Protein AF-F0YIX8-F1 (afdb_monomer)

Radius of gyration: 10.47 Å; Cα contacts (8 Å, |Δi|>4): 125; chains: 1; bounding box: 25×16×30 Å

Organism: Aureococcus anophagefferens (NCBI:txid44056)

Mean predicted aligned error: 2.78 Å

InterPro domains:
  IPR000938 CAP Gly-rich domain [PF01302] (2-55)
  IPR000938 CAP Gly-rich domain [PS00845] (11-42)
  IPR000938 CAP Gly-rich domain [PS50245] (11-53)
  IPR000938 CAP Gly-rich domain [SM01052] (1-56)
  IPR036859 CAP Gly-rich domain superfamily [G3DSA:2.30.30.190] (1-56)
  IPR036859 CAP Gly-rich domain superfamily [SSF74924] (3-55)

Nearest PDB structures (foldseek):
  2hkn-assembly1_A  TM=9.843E-01  e=7.808E-07  Homo sapiens
  2e3h-assembly1_A  TM=9.840E-01  e=7.334E-07  Homo sapiens
  2e4h-assembly1_A  TM=9.433E-01  e=8.312E-07  Homo sapiens
  2e3i-assembly1_A  TM=9.970E-01  e=2.126E-06  Homo sapiens
  2z0w-assembly1_A-2  TM=9.587E-01  e=1.997E-06  Homo sapiens

Sequence (56 aa):
RGRFGTVAYLGPVGYAQGEWCGIVLDEPAGKNDGSVKGKKYFECKPKHGLIVRSHE

Structure (mmCIF, N/CA/C/O backbone):
data_AF-F0YIX8-F1
#
_entry.id   AF-F0YIX8-F1
#
loop_
_atom_site.group_PDB
_atom_site.id
_atom_site.type_symbol
_atom_site.label_atom_id
_atom_site.label_alt_id
_atom_site.label_comp_id
_atom_site.l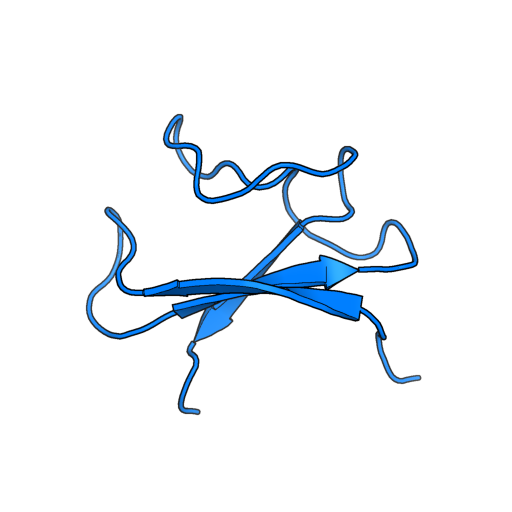abel_asym_id
_atom_site.label_entity_id
_atom_site.label_seq_id
_atom_site.pdbx_PDB_ins_code
_atom_site.Cartn_x
_atom_site.Cartn_y
_atom_site.Cartn_z
_atom_site.occupancy
_atom_site.B_iso_or_equiv
_atom_site.auth_seq_id
_atom_site.auth_comp_id
_atom_site.auth_asym_id
_atom_site.auth_atom_id
_atom_site.pdbx_PDB_model_num
ATOM 1 N N . ARG A 1 1 ? -1.621 5.476 -19.777 1.00 69.31 1 ARG A N 1
ATOM 2 C CA . ARG A 1 1 ? -1.231 4.071 -19.493 1.00 69.31 1 ARG A CA 1
ATOM 3 C C . ARG A 1 1 ? -1.879 3.663 -18.178 1.00 69.31 1 ARG A C 1
ATOM 5 O O . ARG A 1 1 ? -1.887 4.488 -17.272 1.00 69.31 1 ARG A O 1
ATOM 12 N N . GLY A 1 2 ? -2.456 2.464 -18.096 1.00 84.19 2 GLY A N 1
ATOM 13 C CA . GLY A 1 2 ? -2.970 1.927 -16.832 1.00 84.19 2 GLY A CA 1
ATOM 14 C C . GLY A 1 2 ? -1.828 1.530 -15.894 1.00 84.19 2 GLY A C 1
ATOM 15 O O . GLY A 1 2 ? -0.724 1.262 -16.363 1.00 84.19 2 GLY A O 1
ATOM 16 N N . ARG A 1 3 ? -2.091 1.524 -14.584 1.00 92.12 3 ARG A N 1
ATOM 17 C CA . ARG A 1 3 ? -1.219 0.904 -13.577 1.00 92.12 3 ARG A CA 1
ATOM 18 C C . ARG A 1 3 ? -1.875 -0.403 -13.156 1.00 92.12 3 ARG A C 1
ATOM 20 O O . ARG A 1 3 ? -3.037 -0.375 -12.757 1.00 92.12 3 ARG A O 1
ATOM 27 N N . PHE A 1 4 ? -1.146 -1.504 -13.271 1.00 96.31 4 PHE A N 1
ATOM 28 C CA . PHE A 1 4 ? -1.612 -2.834 -12.893 1.00 96.31 4 PHE A CA 1
ATOM 29 C C . PHE A 1 4 ? -1.035 -3.230 -11.533 1.00 96.31 4 PHE A C 1
ATOM 31 O O . PHE A 1 4 ? 0.006 -2.714 -11.109 1.00 96.31 4 PHE A O 1
ATOM 38 N N . GLY A 1 5 ? -1.765 -4.079 -10.820 1.00 97.06 5 GLY A N 1
ATOM 39 C CA . GLY A 1 5 ? -1.381 -4.540 -9.499 1.00 97.06 5 GLY A CA 1
ATOM 4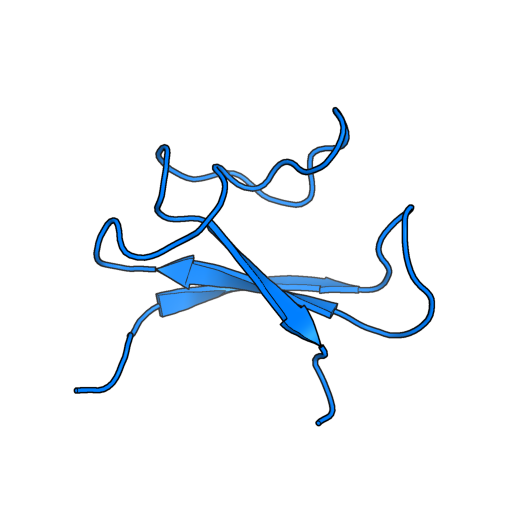0 C C . GLY A 1 5 ? -2.426 -5.451 -8.872 1.00 97.06 5 GLY A C 1
ATOM 41 O O . GLY A 1 5 ? -3.520 -5.641 -9.405 1.00 97.06 5 GLY A O 1
ATOM 42 N N . THR A 1 6 ? -2.077 -5.985 -7.708 1.00 98.44 6 THR A N 1
ATOM 43 C CA . THR A 1 6 ? -2.901 -6.924 -6.941 1.00 98.44 6 THR A CA 1
ATOM 44 C C . THR A 1 6 ? -3.474 -6.235 -5.709 1.00 98.44 6 THR A C 1
ATOM 46 O O . THR A 1 6 ? -2.753 -5.541 -4.988 1.00 98.44 6 THR A O 1
ATOM 49 N N . VAL A 1 7 ? -4.767 -6.432 -5.440 1.00 97.94 7 VAL A N 1
ATOM 50 C CA . VAL A 1 7 ? -5.390 -5.987 -4.185 1.00 97.94 7 VAL A CA 1
ATOM 51 C C . VAL A 1 7 ? -4.780 -6.773 -3.025 1.00 97.94 7 VAL A C 1
ATOM 53 O O . VAL A 1 7 ? -4.847 -7.998 -3.000 1.00 97.94 7 VAL A O 1
ATOM 56 N N . ALA A 1 8 ? -4.190 -6.065 -2.066 1.00 98.12 8 ALA A N 1
ATOM 57 C CA . ALA A 1 8 ? -3.561 -6.646 -0.878 1.00 98.12 8 ALA A CA 1
ATOM 58 C C . ALA A 1 8 ? -4.253 -6.238 0.429 1.00 98.12 8 ALA A C 1
ATOM 60 O O . ALA A 1 8 ? -3.958 -6.794 1.485 1.00 98.12 8 ALA A O 1
ATOM 61 N N . TYR A 1 9 ? -5.159 -5.261 0.375 1.00 98.12 9 TYR A N 1
ATOM 62 C CA . TYR A 1 9 ? -5.915 -4.799 1.531 1.00 98.12 9 TYR A CA 1
ATOM 63 C C . TYR A 1 9 ? -7.267 -4.227 1.099 1.00 98.12 9 TYR A C 1
ATOM 65 O O . TYR A 1 9 ? -7.322 -3.434 0.162 1.00 98.12 9 TYR A O 1
ATOM 73 N N . LEU A 1 10 ? -8.332 -4.576 1.818 1.00 97.38 10 LEU A N 1
ATOM 74 C CA . LEU A 1 10 ? -9.643 -3.932 1.740 1.00 97.38 10 LEU A CA 1
ATOM 75 C C . LEU A 1 10 ? -10.124 -3.675 3.168 1.00 97.38 10 LEU A C 1
ATOM 77 O O . LEU A 1 10 ? -10.226 -4.612 3.960 1.00 97.38 10 LEU A O 1
ATOM 81 N N . GLY A 1 11 ? -10.360 -2.412 3.518 1.00 96.00 11 GLY A N 1
ATOM 82 C CA . GLY A 1 11 ? -10.826 -2.061 4.857 1.00 96.00 11 GLY A CA 1
ATOM 83 C C . GLY A 1 11 ? -10.573 -0.609 5.272 1.00 96.00 11 GLY A C 1
ATOM 84 O O . GLY A 1 11 ? -10.162 0.221 4.459 1.00 96.00 11 GLY A O 1
ATOM 85 N N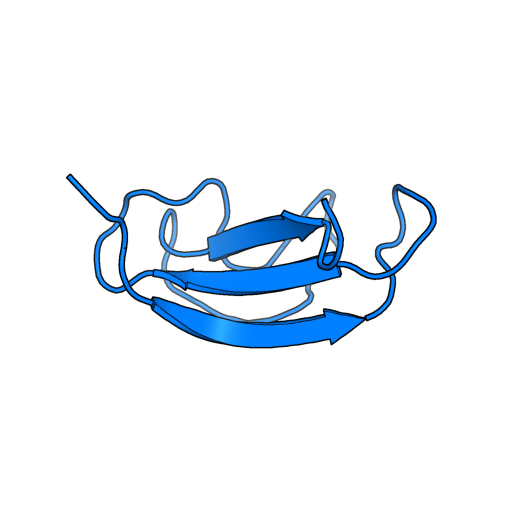 . PRO A 1 12 ? -10.842 -0.267 6.542 1.00 96.06 12 PRO A N 1
ATOM 86 C CA . PRO A 1 12 ? -10.707 1.092 7.053 1.00 96.06 12 PRO A CA 1
ATOM 87 C C . PRO A 1 12 ? -9.248 1.499 7.303 1.00 96.06 12 PRO A C 1
ATOM 89 O O . PRO A 1 12 ? -8.428 0.723 7.792 1.00 96.06 12 PRO A O 1
ATOM 92 N N . VAL A 1 13 ? -8.938 2.778 7.090 1.00 95.88 13 VAL A N 1
ATOM 93 C CA . VAL A 1 13 ? -7.634 3.364 7.446 1.00 95.88 13 VAL A CA 1
ATOM 94 C C . VAL A 1 13 ? -7.733 4.242 8.687 1.00 95.88 13 VAL A C 1
ATOM 96 O O . VAL A 1 13 ? -8.768 4.823 8.987 1.00 95.88 13 VAL A O 1
ATOM 99 N N . GLY A 1 14 ? -6.632 4.379 9.427 1.00 93.69 14 GLY A N 1
ATOM 100 C CA . GLY A 1 14 ? -6.613 5.157 10.673 1.00 93.69 14 GLY A CA 1
ATOM 101 C C . GLY A 1 14 ? -6.666 6.678 10.488 1.00 93.69 14 GLY A C 1
ATOM 102 O O . GLY A 1 14 ? -6.790 7.398 11.470 1.00 93.69 14 GLY A O 1
ATOM 103 N N . TYR A 1 15 ? -6.530 7.180 9.258 1.00 91.94 15 TYR A N 1
ATOM 104 C CA . TYR A 1 15 ? -6.418 8.615 8.967 1.00 91.94 15 TYR A CA 1
ATOM 105 C C . TYR A 1 15 ? -7.598 9.192 8.174 1.00 91.94 15 TYR A C 1
ATOM 107 O O . TYR A 1 15 ? -7.594 10.388 7.889 1.00 91.94 15 TYR A O 1
ATOM 115 N N . ALA A 1 16 ? -8.567 8.367 7.772 1.00 94.31 16 ALA A N 1
ATOM 116 C CA . ALA A 1 16 ? -9.731 8.786 6.998 1.00 94.31 16 ALA A CA 1
ATOM 117 C C . ALA A 1 16 ? -10.884 7.790 7.171 1.00 94.31 16 ALA A C 1
ATOM 119 O O . ALA A 1 16 ? -10.659 6.600 7.366 1.00 94.31 16 ALA A O 1
ATOM 120 N N . GLN A 1 17 ? -12.118 8.278 7.061 1.00 94.81 17 GLN A N 1
ATOM 121 C CA . GLN A 1 17 ? -13.319 7.444 7.117 1.00 94.81 17 GLN A CA 1
ATOM 122 C C . GLN A 1 17 ? -13.574 6.698 5.797 1.00 94.81 17 GLN A C 1
ATOM 124 O O . GLN A 1 17 ? -13.147 7.139 4.723 1.00 94.81 17 GLN A O 1
ATOM 129 N N . GLY A 1 18 ? -14.351 5.617 5.885 1.00 94.12 18 GLY A N 1
ATOM 130 C CA . GLY A 1 18 ? -14.761 4.783 4.755 1.00 94.12 18 GLY A CA 1
ATOM 131 C C . GLY A 1 18 ? -13.830 3.599 4.498 1.00 94.12 18 GLY A C 1
ATOM 132 O O . GL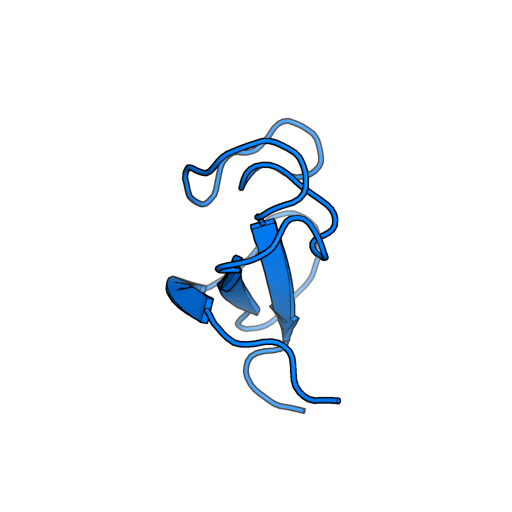Y A 1 18 ? -12.861 3.376 5.225 1.00 94.12 18 GLY A O 1
ATOM 133 N N . GLU A 1 19 ? -14.149 2.838 3.455 1.00 95.69 19 GLU A N 1
ATOM 134 C CA . GLU A 1 19 ? -13.382 1.674 3.016 1.00 95.69 19 GLU A CA 1
ATOM 135 C C . GLU A 1 19 ? -12.320 2.073 1.984 1.00 95.69 19 GLU A C 1
ATOM 137 O O . GLU A 1 19 ? -12.568 2.846 1.052 1.00 95.69 19 GLU A O 1
ATOM 142 N N . TRP A 1 20 ? -11.125 1.519 2.136 1.00 97.31 20 TRP A N 1
ATOM 143 C CA . TRP A 1 20 ? -9.967 1.792 1.299 1.00 97.31 20 TRP A CA 1
ATOM 144 C C . TRP A 1 20 ? -9.412 0.498 0.720 1.00 97.31 20 TRP A C 1
ATOM 146 O O . TRP A 1 20 ? -9.405 -0.542 1.377 1.00 97.31 20 TRP A O 1
ATOM 156 N N . CYS A 1 21 ? -8.901 0.594 -0.501 1.00 97.69 21 CYS A N 1
ATOM 157 C CA . CYS A 1 21 ? -8.230 -0.484 -1.204 1.00 97.69 21 CYS A CA 1
ATOM 158 C C . CYS A 1 21 ? -6.723 -0.218 -1.240 1.00 97.69 21 CYS A C 1
ATOM 160 O O . CYS A 1 21 ? -6.265 0.781 -1.802 1.00 97.69 21 CYS A O 1
ATOM 162 N N . GLY A 1 22 ? -5.952 -1.119 -0.637 1.00 97.81 22 GLY A N 1
ATOM 163 C CA . GLY A 1 22 ? -4.504 -1.190 -0.776 1.00 97.81 22 GLY A CA 1
ATOM 164 C C . GLY A 1 22 ? -4.124 -2.105 -1.934 1.00 97.81 22 GLY A C 1
ATOM 165 O O . GLY A 1 22 ? -4.558 -3.253 -1.991 1.00 97.81 22 GLY A O 1
ATOM 166 N N . ILE A 1 23 ? -3.314 -1.594 -2.853 1.00 98.31 23 ILE A N 1
ATOM 167 C CA . ILE A 1 23 ? -2.876 -2.274 -4.071 1.00 98.31 23 ILE A CA 1
ATOM 168 C C . ILE A 1 23 ? -1.352 -2.362 -4.046 1.00 98.31 23 ILE A C 1
ATOM 170 O O . ILE A 1 23 ? -0.670 -1.358 -3.816 1.00 98.31 23 ILE A O 1
ATOM 174 N N . VAL A 1 24 ? -0.825 -3.552 -4.318 1.00 98.69 24 VAL A N 1
ATOM 175 C CA . VAL A 1 24 ? 0.587 -3.767 -4.641 1.00 98.69 24 VAL A CA 1
ATOM 176 C C . VAL A 1 24 ? 0.729 -3.681 -6.151 1.00 98.69 24 VAL A C 1
ATOM 178 O O . VAL A 1 24 ? 0.254 -4.554 -6.872 1.00 98.69 24 VAL A O 1
ATOM 181 N N . LEU A 1 25 ? 1.333 -2.598 -6.625 1.00 98.44 25 LEU A N 1
ATOM 182 C CA . LEU A 1 25 ? 1.571 -2.360 -8.043 1.00 98.44 25 LEU A CA 1
ATOM 183 C C . LEU A 1 25 ? 2.725 -3.219 -8.556 1.00 98.44 25 LEU A C 1
ATOM 185 O O . LEU A 1 25 ? 3.708 -3.441 -7.844 1.00 98.44 25 LEU A O 1
ATOM 189 N N . ASP A 1 26 ? 2.631 -3.638 -9.815 1.00 98.06 26 ASP A N 1
ATOM 190 C CA . ASP A 1 26 ? 3.678 -4.438 -10.463 1.00 98.06 26 ASP A CA 1
ATOM 191 C C . ASP A 1 26 ? 4.954 -3.604 -10.695 1.00 98.06 26 ASP A C 1
ATOM 193 O O . ASP A 1 26 ? 6.076 -4.084 -10.530 1.00 98.06 26 ASP A O 1
ATOM 197 N N . GLU A 1 27 ? 4.781 -2.314 -10.995 1.00 97.56 27 GLU A N 1
ATOM 198 C CA . GLU A 1 27 ? 5.849 -1.326 -11.183 1.00 97.56 27 GLU A CA 1
ATOM 199 C C . GLU A 1 27 ? 5.960 -0.366 -9.977 1.00 97.56 27 GLU A C 1
ATOM 201 O O . GLU A 1 27 ? 4.961 -0.137 -9.286 1.00 97.56 27 GLU A O 1
ATOM 206 N N . PRO A 1 28 ? 7.129 0.273 -9.733 1.00 97.50 28 PRO A N 1
ATOM 207 C CA . PRO A 1 28 ? 7.346 1.217 -8.626 1.00 97.50 28 PRO A CA 1
ATOM 208 C C . PRO A 1 28 ? 6.676 2.593 -8.8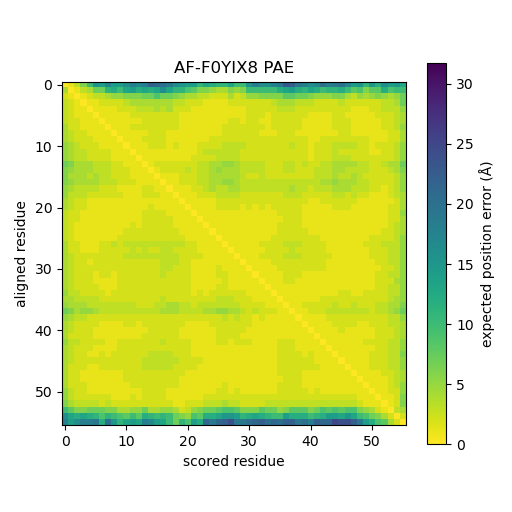59 1.00 97.50 28 PRO A C 1
ATOM 210 O O . PRO A 1 28 ? 7.3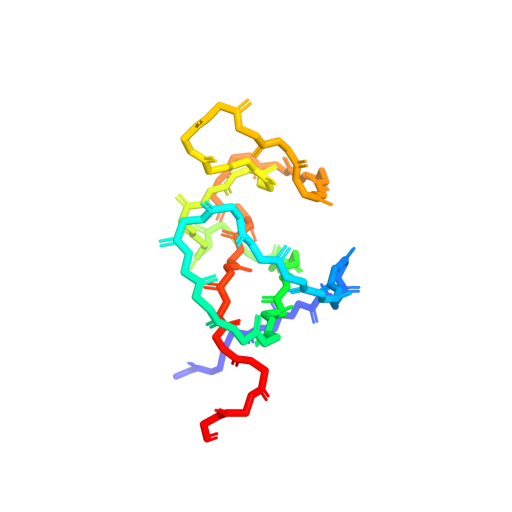11 3.646 -8.772 1.00 97.50 28 PRO A O 1
ATOM 213 N N . ALA A 1 29 ? 5.380 2.583 -9.176 1.00 96.44 29 ALA A N 1
ATOM 214 C CA . ALA A 1 29 ? 4.529 3.736 -9.496 1.00 96.44 29 ALA A CA 1
ATOM 215 C C . ALA A 1 29 ? 3.496 4.057 -8.388 1.00 96.44 29 ALA A C 1
ATOM 217 O O . ALA A 1 29 ? 2.467 4.711 -8.622 1.00 96.44 29 ALA A O 1
ATOM 218 N N . GLY A 1 30 ? 3.747 3.543 -7.186 1.00 97.06 30 GLY A N 1
ATOM 219 C CA . GLY A 1 30 ? 2.981 3.736 -5.961 1.00 97.06 30 GLY A CA 1
ATOM 220 C C . GLY A 1 30 ? 3.519 4.884 -5.111 1.00 97.06 30 GLY A C 1
ATOM 221 O O . GLY A 1 30 ? 4.402 5.641 -5.509 1.00 97.06 30 GLY A O 1
ATOM 222 N N . LYS A 1 31 ? 2.948 5.032 -3.917 1.00 97.38 31 LYS A N 1
ATOM 223 C CA . LYS A 1 31 ? 3.242 6.127 -2.979 1.00 97.38 31 LYS A CA 1
ATOM 224 C C . LYS A 1 31 ? 3.836 5.653 -1.655 1.00 97.38 31 LYS A C 1
ATOM 226 O O . LYS A 1 31 ? 4.347 6.476 -0.905 1.00 97.38 31 LYS A O 1
ATOM 231 N N . ASN A 1 32 ? 3.732 4.364 -1.346 1.00 97.56 32 ASN A N 1
ATOM 232 C CA . ASN A 1 32 ? 4.159 3.795 -0.073 1.00 97.56 32 ASN A CA 1
ATOM 233 C C . ASN A 1 32 ? 4.703 2.368 -0.251 1.00 97.56 32 ASN A C 1
ATOM 235 O O . ASN A 1 32 ? 4.872 1.886 -1.371 1.00 97.56 32 ASN A O 1
ATOM 239 N N . ASP A 1 33 ? 5.032 1.728 0.861 1.00 98.50 33 ASP A N 1
ATOM 240 C CA . ASP A 1 33 ? 5.483 0.339 0.999 1.00 98.50 33 ASP A CA 1
ATOM 241 C C . ASP A 1 33 ? 4.416 -0.548 1.679 1.00 98.50 33 ASP A C 1
ATOM 243 O O . ASP A 1 33 ? 4.704 -1.634 2.179 1.00 98.50 33 ASP A O 1
ATOM 247 N N . GLY A 1 34 ? 3.163 -0.083 1.701 1.00 98.00 34 GLY A N 1
ATOM 248 C CA . GLY A 1 34 ? 2.059 -0.680 2.451 1.00 98.00 34 GLY A CA 1
ATOM 249 C C . GLY A 1 34 ? 1.861 -0.087 3.850 1.00 98.00 34 GLY A C 1
ATOM 250 O O . GLY A 1 34 ? 0.913 -0.460 4.550 1.00 98.00 34 GLY A O 1
ATOM 251 N N . SER A 1 35 ? 2.692 0.884 4.252 1.00 97.75 35 SER A N 1
ATOM 252 C CA . SER A 1 35 ? 2.512 1.667 5.476 1.00 97.75 35 SER A CA 1
ATOM 253 C C . SER A 1 35 ? 2.175 3.140 5.210 1.00 97.75 35 SER A C 1
ATOM 255 O O . SER A 1 35 ? 2.635 3.752 4.247 1.00 97.75 35 SER A O 1
ATOM 257 N N . VAL A 1 36 ? 1.343 3.740 6.069 1.00 94.75 36 VAL A N 1
ATOM 258 C CA . VAL A 1 36 ? 1.037 5.182 6.050 1.00 94.75 36 VAL A CA 1
ATOM 259 C C . VAL A 1 36 ? 0.990 5.696 7.483 1.00 94.75 36 VAL A C 1
ATOM 261 O O . VAL A 1 36 ? 0.284 5.137 8.322 1.00 94.75 36 VAL A O 1
ATOM 264 N N . LYS A 1 37 ? 1.732 6.779 7.761 1.00 90.94 37 LYS A N 1
ATOM 265 C CA . LYS A 1 37 ? 1.838 7.402 9.096 1.00 90.94 37 LYS A CA 1
ATOM 266 C C . LYS A 1 37 ? 2.203 6.394 10.204 1.00 90.94 37 LYS A C 1
ATOM 268 O O . LYS A 1 37 ? 1.605 6.399 11.273 1.00 90.94 37 LYS A O 1
ATOM 273 N N . GLY A 1 38 ? 3.148 5.494 9.927 1.00 92.94 38 GLY A N 1
ATOM 274 C CA . GLY A 1 38 ? 3.632 4.502 10.896 1.00 92.94 38 GLY A CA 1
ATOM 275 C C . GLY A 1 38 ? 2.719 3.288 11.115 1.00 92.94 38 GLY A C 1
ATOM 276 O O . GLY A 1 38 ? 3.120 2.361 11.810 1.00 92.94 38 GLY A O 1
ATOM 277 N N . LYS A 1 39 ? 1.526 3.239 10.504 1.00 96.69 39 LYS A N 1
ATOM 278 C CA . LYS A 1 39 ? 0.654 2.055 10.526 1.00 96.69 39 LYS A CA 1
ATOM 279 C C . LYS A 1 39 ? 0.821 1.246 9.241 1.00 96.69 39 LYS A C 1
ATOM 281 O O . LYS A 1 39 ? 0.691 1.801 8.150 1.00 96.69 39 LYS A O 1
ATOM 286 N N . LYS A 1 40 ? 1.079 -0.058 9.373 1.00 97.94 40 LYS A N 1
ATOM 287 C CA . LYS A 1 40 ? 1.157 -1.015 8.258 1.00 97.94 40 LYS A CA 1
ATOM 288 C C . LYS A 1 40 ? -0.233 -1.598 7.963 1.00 97.94 40 LYS A C 1
ATOM 290 O O . LYS A 1 40 ? -0.930 -2.001 8.891 1.00 97.94 40 LYS A O 1
ATOM 295 N N . TYR A 1 41 ? -0.622 -1.620 6.688 1.00 98.06 41 TYR A N 1
ATOM 296 C CA . TYR A 1 41 ? -1.883 -2.202 6.197 1.00 98.06 41 TYR A CA 1
ATOM 297 C C . TYR A 1 41 ? -1.636 -3.460 5.361 1.00 98.06 41 TYR A C 1
ATOM 299 O O . TYR A 1 41 ? -2.388 -4.422 5.454 1.00 98.06 41 TYR A O 1
ATOM 307 N N . PHE A 1 42 ? -0.562 -3.452 4.574 1.00 98.44 42 PHE A N 1
ATOM 308 C CA . PHE A 1 42 ? -0.054 -4.584 3.802 1.00 98.44 42 PHE A CA 1
ATOM 309 C C . PHE A 1 42 ? 1.465 -4.436 3.647 1.00 98.44 42 PHE A C 1
ATOM 311 O O . PHE A 1 42 ? 2.053 -3.479 4.155 1.00 98.44 42 PHE A O 1
ATOM 318 N N . GLU A 1 43 ? 2.110 -5.384 2.974 1.00 98.25 43 GLU A N 1
ATOM 319 C CA . GLU A 1 43 ? 3.555 -5.373 2.751 1.00 98.25 43 GLU A CA 1
ATOM 320 C C . GLU A 1 43 ? 3.885 -5.399 1.262 1.00 98.25 43 GLU A C 1
ATOM 322 O O . GLU A 1 43 ? 3.330 -6.195 0.506 1.00 98.25 43 GLU A O 1
ATOM 327 N N . CYS A 1 44 ? 4.792 -4.518 0.838 1.00 98.50 44 CYS A N 1
ATO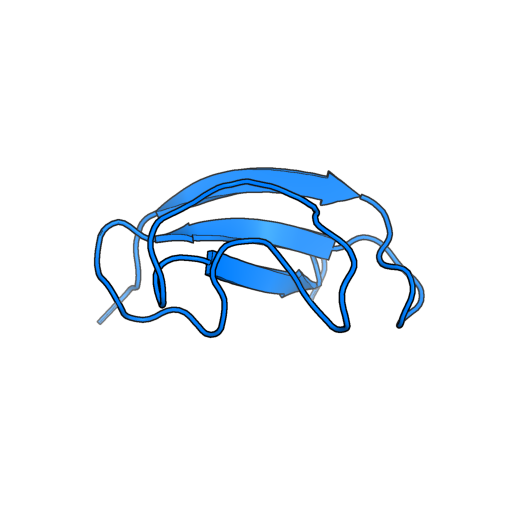M 328 C CA . CYS A 1 44 ? 5.362 -4.529 -0.504 1.00 98.50 44 CYS A CA 1
ATOM 329 C C . CYS A 1 44 ? 6.697 -3.774 -0.556 1.00 98.50 44 CYS A C 1
ATOM 331 O O . CYS A 1 44 ? 7.152 -3.192 0.428 1.00 98.50 44 CYS A O 1
ATOM 333 N N . LYS A 1 45 ? 7.338 -3.780 -1.729 1.00 98.50 45 LYS A N 1
ATOM 334 C CA . LYS A 1 45 ? 8.565 -3.010 -1.966 1.00 98.50 45 LYS A CA 1
ATOM 335 C C . LYS A 1 45 ? 8.291 -1.496 -1.888 1.00 98.50 45 LYS A C 1
ATOM 337 O O . LYS A 1 45 ? 7.188 -1.054 -2.227 1.00 98.50 45 LYS A O 1
ATOM 342 N N . PRO A 1 46 ? 9.292 -0.672 -1.529 1.00 98.19 46 PRO A N 1
ATOM 343 C CA . PRO A 1 46 ? 9.153 0.780 -1.562 1.00 98.19 46 PRO A CA 1
ATOM 344 C C . PRO A 1 46 ? 8.651 1.272 -2.921 1.00 98.19 46 PRO A C 1
ATOM 346 O O . PRO A 1 46 ? 9.169 0.864 -3.957 1.00 98.19 46 PRO A O 1
ATOM 349 N N . LYS A 1 47 ? 7.665 2.175 -2.905 1.00 97.88 47 LYS A N 1
ATOM 350 C CA . LYS A 1 47 ? 6.994 2.728 -4.096 1.00 97.88 47 LYS A CA 1
ATOM 351 C C . LYS A 1 47 ? 6.131 1.733 -4.879 1.00 97.88 47 LYS A C 1
ATOM 353 O O . LYS A 1 47 ? 5.691 2.085 -5.964 1.00 97.88 47 LYS A O 1
ATOM 358 N N . HIS A 1 48 ? 5.829 0.545 -4.360 1.00 98.56 48 HIS A N 1
ATOM 359 C CA . HIS A 1 48 ? 4.844 -0.352 -4.984 1.00 98.56 48 HIS A CA 1
ATOM 360 C C . HIS A 1 48 ? 3.451 -0.231 -4.357 1.00 98.56 48 HIS A C 1
ATOM 362 O O . HIS A 1 48 ? 2.460 -0.567 -4.995 1.00 98.56 48 HIS A O 1
ATOM 368 N N . GLY A 1 49 ? 3.339 0.283 -3.135 1.00 98.31 49 GLY A N 1
ATOM 369 C CA . GLY A 1 49 ? 2.067 0.386 -2.435 1.00 98.31 49 GLY A CA 1
ATOM 370 C C . GLY A 1 49 ? 1.266 1.609 -2.863 1.00 98.31 49 GLY A C 1
ATOM 371 O O . GLY A 1 49 ? 1.776 2.735 -2.906 1.00 98.31 49 GLY A O 1
ATOM 372 N N . LEU A 1 50 ? -0.015 1.406 -3.151 1.00 97.50 50 LEU A N 1
ATOM 373 C CA . LEU A 1 50 ? -0.987 2.465 -3.397 1.00 97.50 50 LEU A CA 1
ATOM 374 C C . LEU A 1 50 ? -2.223 2.217 -2.527 1.00 97.50 50 LEU A C 1
ATOM 376 O O . LEU A 1 50 ? -2.722 1.103 -2.484 1.00 97.50 50 LEU A O 1
ATOM 380 N N . ILE A 1 51 ? -2.714 3.244 -1.832 1.00 97.00 51 ILE A N 1
ATOM 381 C CA . ILE A 1 51 ? -3.95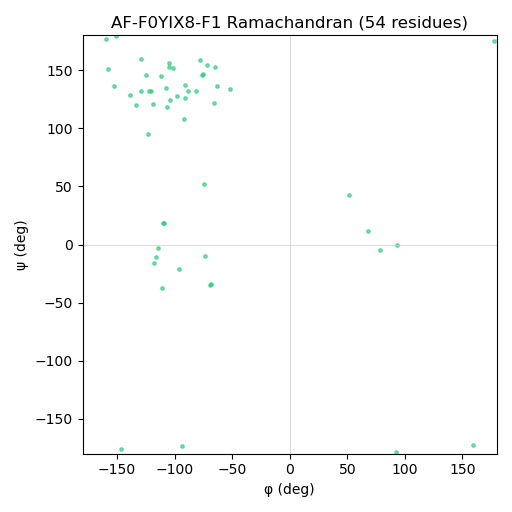8 3.176 -1.052 1.00 97.00 51 ILE A CA 1
ATOM 382 C C . ILE A 1 51 ? -4.933 4.199 -1.635 1.00 97.00 51 ILE A C 1
ATOM 384 O O . ILE A 1 51 ? -4.607 5.387 -1.700 1.00 97.00 51 ILE A O 1
ATOM 388 N N . VAL A 1 52 ? -6.094 3.731 -2.090 1.00 95.62 52 VAL A N 1
ATOM 389 C CA . VAL A 1 52 ? -7.153 4.528 -2.738 1.00 95.62 52 VAL A CA 1
ATOM 390 C C . VAL A 1 52 ? -8.503 4.264 -2.076 1.00 95.62 52 VAL A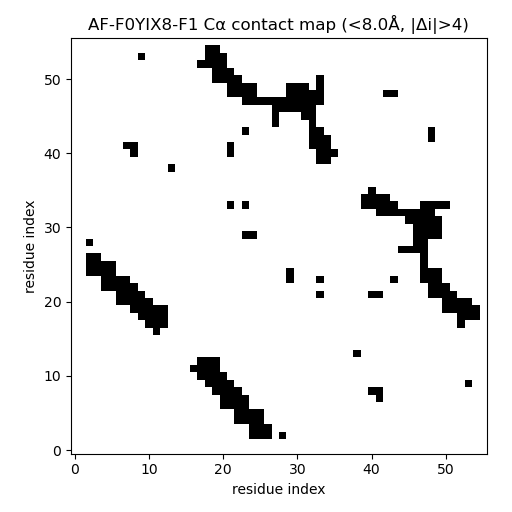 C 1
ATOM 392 O O . VAL A 1 52 ? -8.665 3.240 -1.411 1.00 95.62 52 VAL A O 1
ATOM 395 N N . ARG A 1 53 ? -9.473 5.172 -2.228 1.00 94.62 53 ARG A N 1
ATOM 396 C CA . ARG A 1 53 ? -10.854 4.870 -1.830 1.00 94.62 53 ARG A CA 1
ATOM 397 C C . ARG A 1 53 ? -11.373 3.710 -2.681 1.00 94.62 53 ARG A C 1
ATOM 399 O O . ARG A 1 53 ? -11.100 3.655 -3.874 1.00 94.62 53 ARG A O 1
ATOM 406 N N . SER A 1 54 ? -12.047 2.764 -2.031 1.00 85.69 54 SER A N 1
ATOM 407 C CA . SER A 1 54 ? -12.641 1.582 -2.681 1.00 85.69 54 SER A CA 1
ATOM 408 C C . SER A 1 54 ? -13.824 1.945 -3.581 1.00 85.69 54 SER A C 1
ATOM 410 O O . SER A 1 54 ? -13.994 1.342 -4.634 1.00 85.69 54 SER A O 1
ATOM 412 N N . HIS A 1 55 ? -14.586 2.963 -3.174 1.00 74.50 55 HIS A N 1
ATOM 413 C CA . HIS A 1 55 ? -15.725 3.514 -3.896 1.00 74.50 55 HIS A CA 1
ATOM 414 C C . HIS A 1 55 ? -15.469 5.006 -4.128 1.00 74.50 55 HIS A C 1
ATOM 416 O O . HIS A 1 55 ? -15.687 5.831 -3.236 1.00 74.50 55 HIS A O 1
ATOM 422 N N . GLU A 1 56 ? -14.938 5.323 -5.302 1.00 53.25 56 GLU A N 1
ATOM 423 C CA . GLU A 1 56 ? -15.214 6.567 -6.029 1.00 53.25 56 GLU A CA 1
ATOM 424 C C . GLU A 1 56 ? -15.755 6.186 -7.407 1.00 53.25 56 GLU A C 1
ATOM 426 O O . GLU A 1 56 ? -15.184 5.248 -8.014 1.00 53.25 56 GLU A O 1
#

Secondary structure (DSSP, 8-state):
----EEEEEEEEETTEEEEEEEEEESSS-SSBSSEETTEESS---TTTEEEEES--

pLDDT: mean 94.67, std 7.75, range [53.25, 98.69]

Foldseek 3Di:
DDWDFDFFAWQDDPPDDAIKTKTQTPDLCADAQQDDPRDHGGGHDGSRIHIGHPPD

Solvent-accessible surface area (backbone atoms only — not comparable to full-atom values): 3366 Å² total; per-residue (Å²): 132,87,86,61,63,46,82,64,34,78,44,73,55,98,87,52,88,64,53,29,33,29,29,41,34,79,53,75,81,34,81,24,33,28,46,59,94,91,45,74,72,43,84,50,58,78,26,12,11,36,79,42,68,64,80,124